Protein AF-A0A4R4M6P1-F1 (afdb_monomer_lite)

Radius of gyration: 24.84 Å; chains: 1; bounding box: 41×60×68 Å

Foldseek 3Di:
DDDDDDDDPPPDPPPPPPCVVLPQPPDDQPPVLLDQPPLVVADPVLNVVLVCVSVDPLVVRDDSVLSVLSNVLSVLVRVCVVPVDPVSVVVSVVSVVVSVVVSVVSVVSVVVVVVVVVVVVVPPPPDVVVVVVVVVVVPPD

Structure (mmCIF, N/CA/C/O backbone):
data_AF-A0A4R4M6P1-F1
#
_entry.id   AF-A0A4R4M6P1-F1
#
loop_
_atom_site.group_PDB
_atom_site.id
_atom_site.type_symbol
_atom_site.label_atom_id
_atom_site.label_alt_id
_atom_site.label_comp_id
_atom_site.label_asym_id
_atom_site.label_entity_id
_atom_site.label_seq_id
_atom_site.pdbx_PDB_ins_code
_atom_site.Cartn_x
_atom_site.Cartn_y
_atom_site.Cartn_z
_atom_site.occupancy
_atom_site.B_iso_or_equiv
_atom_site.auth_seq_id
_atom_site.auth_comp_id
_atom_site.auth_asym_id
_atom_site.auth_atom_id
_atom_site.pdbx_PDB_model_num
ATOM 1 N N . MET A 1 1 ? 7.216 33.500 -35.724 1.00 44.78 1 MET A N 1
ATOM 2 C CA . MET A 1 1 ? 7.794 33.025 -34.446 1.00 44.78 1 MET A CA 1
ATOM 3 C C . MET A 1 1 ? 9.176 32.450 -34.724 1.00 44.78 1 MET A C 1
ATOM 5 O O . MET A 1 1 ? 9.266 31.439 -35.408 1.00 44.78 1 MET A O 1
ATOM 9 N N . ALA A 1 2 ? 10.246 33.121 -34.294 1.00 47.47 2 ALA A N 1
ATOM 10 C CA . ALA A 1 2 ? 11.613 32.651 -34.519 1.00 47.47 2 ALA A CA 1
ATOM 11 C C . ALA A 1 2 ? 11.966 31.567 -33.488 1.00 47.47 2 ALA A C 1
ATOM 13 O O . ALA A 1 2 ? 11.872 31.804 -32.285 1.00 47.47 2 ALA A O 1
ATOM 14 N N . ARG A 1 3 ? 12.349 30.371 -33.952 1.00 60.59 3 ARG A N 1
ATOM 15 C CA . ARG A 1 3 ? 12.936 29.340 -33.086 1.00 60.59 3 ARG A CA 1
ATOM 16 C C . ARG A 1 3 ? 14.295 29.865 -32.610 1.00 60.59 3 ARG A C 1
ATOM 18 O O . ARG A 1 3 ? 15.085 30.327 -33.428 1.00 60.59 3 ARG A O 1
ATOM 25 N N . GLY A 1 4 ? 14.524 29.866 -31.297 1.00 72.88 4 GLY A N 1
ATOM 26 C CA . GLY A 1 4 ? 15.758 30.367 -30.689 1.00 72.88 4 GLY A CA 1
ATOM 27 C C . GLY A 1 4 ? 17.020 29.651 -31.189 1.00 72.88 4 GLY A C 1
ATOM 28 O O . GLY A 1 4 ? 16.951 28.650 -31.902 1.00 72.88 4 GLY A O 1
ATOM 29 N N . ARG A 1 5 ? 18.187 30.184 -30.808 1.00 71.44 5 ARG A N 1
ATOM 30 C CA . ARG A 1 5 ? 19.505 29.684 -31.234 1.00 71.44 5 ARG A CA 1
ATOM 31 C C . ARG A 1 5 ? 19.631 28.172 -30.958 1.00 71.44 5 ARG A C 1
ATOM 33 O O . ARG A 1 5 ? 19.288 27.752 -29.850 1.00 71.44 5 ARG A O 1
ATOM 40 N N . PRO A 1 6 ? 20.124 27.366 -31.916 1.00 68.56 6 PRO A N 1
ATOM 41 C CA . PRO A 1 6 ? 20.301 25.932 -31.712 1.00 68.56 6 PRO A CA 1
ATOM 42 C C . PRO A 1 6 ? 21.242 25.654 -30.533 1.00 68.56 6 PRO A C 1
ATOM 44 O O . PRO A 1 6 ? 22.160 26.432 -30.250 1.00 68.56 6 PRO A O 1
ATOM 47 N N . ALA A 1 7 ? 20.990 24.548 -29.830 1.00 70.56 7 ALA A N 1
ATOM 48 C CA . ALA A 1 7 ? 21.827 24.113 -28.719 1.00 70.56 7 ALA A CA 1
ATOM 49 C C . ALA A 1 7 ? 23.277 23.889 -29.188 1.00 70.56 7 ALA A C 1
ATOM 51 O O . ALA A 1 7 ? 23.521 23.443 -30.308 1.00 70.56 7 ALA A O 1
ATOM 52 N N . LYS A 1 8 ? 24.244 24.221 -28.326 1.00 77.81 8 LYS A N 1
ATOM 53 C CA . LYS A 1 8 ? 25.676 24.053 -28.616 1.00 77.81 8 LYS A CA 1
ATOM 54 C C . LYS A 1 8 ? 26.014 22.563 -28.781 1.00 77.81 8 LYS A C 1
ATOM 56 O O . LYS A 1 8 ? 25.428 21.734 -28.094 1.00 77.81 8 LYS A O 1
ATOM 61 N N . ALA A 1 9 ? 26.994 22.231 -29.624 1.00 71.88 9 ALA A N 1
ATOM 62 C CA . ALA A 1 9 ? 27.389 20.842 -29.908 1.00 71.88 9 ALA A CA 1
ATOM 63 C C . ALA A 1 9 ? 27.832 20.048 -28.660 1.00 71.88 9 ALA A C 1
ATOM 65 O O . ALA A 1 9 ? 27.663 18.839 -28.592 1.00 71.88 9 ALA A O 1
ATOM 66 N N . ASN A 1 10 ? 28.347 20.737 -27.642 1.00 73.75 10 ASN A N 1
ATOM 67 C CA . ASN A 1 10 ? 28.749 20.186 -26.347 1.00 73.75 10 ASN A CA 1
ATOM 68 C C . ASN A 1 10 ? 27.660 20.301 -25.263 1.00 73.75 10 ASN A C 1
ATOM 70 O O . ASN A 1 10 ? 27.950 20.174 -24.072 1.00 73.75 10 ASN A O 1
ATOM 74 N N . ALA A 1 11 ? 26.411 20.588 -25.638 1.00 65.62 11 ALA A N 1
ATOM 75 C CA . ALA A 1 11 ? 25.292 20.615 -24.706 1.00 65.62 11 ALA A CA 1
ATOM 76 C C . ALA A 1 11 ? 24.935 19.183 -24.278 1.00 65.62 11 ALA A C 1
ATOM 78 O O . ALA A 1 11 ? 24.060 18.535 -24.847 1.00 65.62 11 ALA A O 1
ATOM 79 N N . VAL A 1 12 ? 25.616 18.694 -23.243 1.00 65.69 12 VAL A N 1
ATOM 80 C CA . VAL A 1 12 ? 25.274 17.432 -22.587 1.00 65.69 12 VAL A CA 1
ATOM 81 C C . VAL A 1 12 ? 23.981 17.631 -21.799 1.00 65.69 12 VAL A C 1
ATOM 83 O O . VAL A 1 12 ? 23.879 18.528 -20.955 1.00 65.69 12 VAL A O 1
ATOM 86 N N . ARG A 1 13 ? 22.973 16.791 -22.057 1.00 65.00 13 ARG A N 1
ATOM 87 C CA . ARG A 1 13 ? 21.776 16.736 -21.213 1.00 65.00 13 ARG A CA 1
ATOM 88 C C . ARG A 1 13 ? 22.194 16.197 -19.846 1.00 65.00 13 ARG A C 1
ATOM 90 O O . ARG A 1 13 ? 22.412 15.004 -19.693 1.00 65.00 13 ARG A O 1
ATOM 97 N N . ARG A 1 14 ? 22.270 17.075 -18.844 1.00 61.09 14 ARG A N 1
ATOM 98 C CA . ARG A 1 14 ? 22.620 16.728 -17.451 1.00 61.09 14 ARG A CA 1
ATOM 99 C C . ARG A 1 14 ? 21.627 15.777 -16.762 1.00 61.09 14 ARG A C 1
ATOM 1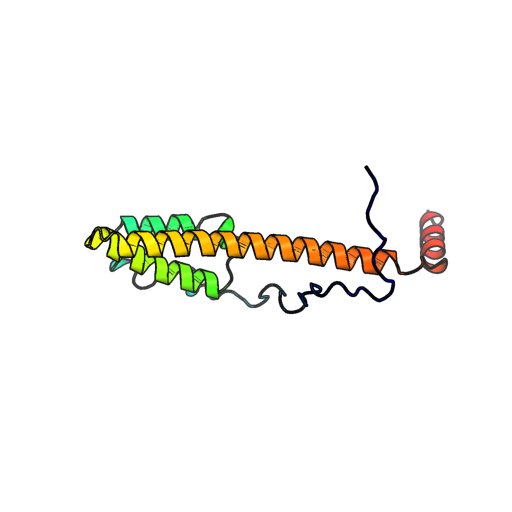01 O O . ARG A 1 14 ? 21.884 15.355 -15.645 1.00 61.09 14 ARG A O 1
ATOM 108 N N . ASN A 1 15 ? 20.528 15.423 -17.428 1.00 64.31 15 ASN A N 1
ATOM 109 C CA . ASN A 1 15 ? 19.464 14.572 -16.896 1.00 64.31 15 ASN A CA 1
ATOM 110 C C . ASN A 1 15 ? 19.566 13.119 -17.387 1.00 64.31 15 ASN A C 1
ATOM 112 O O . ASN A 1 15 ? 18.544 12.440 -17.473 1.00 64.31 15 ASN A O 1
ATOM 116 N N . LEU A 1 16 ? 20.754 12.645 -17.771 1.00 64.56 16 LEU A N 1
ATOM 117 C CA . LEU A 1 16 ? 20.947 11.213 -17.978 1.00 64.56 16 LEU A CA 1
ATOM 118 C C . LEU A 1 16 ? 21.053 10.563 -16.591 1.00 64.56 16 LEU A C 1
ATOM 120 O O . LEU A 1 16 ? 22.134 10.466 -16.019 1.00 64.56 16 LEU A O 1
ATOM 124 N N . VAL A 1 17 ? 19.903 10.238 -16.001 1.00 64.50 17 VAL A N 1
ATOM 125 C CA . VAL A 1 17 ? 19.848 9.490 -14.742 1.00 64.50 17 VAL A CA 1
ATOM 126 C C . VAL A 1 17 ? 20.220 8.053 -15.068 1.00 64.50 17 VAL A C 1
ATOM 128 O O . VAL A 1 17 ? 19.591 7.439 -15.926 1.00 64.50 17 VAL A O 1
ATOM 131 N N . ASP A 1 18 ? 21.247 7.535 -14.402 1.00 66.81 18 ASP A N 1
ATOM 132 C CA . ASP A 1 18 ? 21.593 6.125 -14.495 1.00 66.81 18 ASP A CA 1
ATOM 133 C C . ASP A 1 18 ? 20.467 5.294 -13.872 1.00 66.81 18 ASP A C 1
ATOM 135 O O . ASP A 1 18 ? 20.301 5.259 -12.655 1.00 66.81 18 ASP A O 1
ATOM 139 N N . THR A 1 19 ? 19.664 4.655 -14.716 1.00 63.88 19 THR A N 1
ATOM 140 C CA . THR A 1 19 ? 18.552 3.790 -14.314 1.00 63.88 19 THR A CA 1
ATOM 141 C C . THR A 1 19 ? 18.961 2.325 -14.205 1.00 63.88 19 THR A C 1
ATOM 143 O O . THR A 1 19 ? 18.098 1.484 -13.971 1.00 63.88 19 THR A O 1
ATOM 146 N N . SER A 1 20 ? 20.245 1.988 -14.372 1.00 62.91 20 SER A N 1
ATOM 147 C CA . SER A 1 20 ? 20.720 0.597 -14.353 1.00 62.91 20 SER A CA 1
ATOM 148 C C . SER A 1 20 ? 20.461 -0.105 -13.019 1.00 62.91 20 SER A C 1
ATOM 150 O O . SER A 1 20 ? 20.241 -1.307 -12.999 1.00 62.91 20 SER A O 1
ATOM 152 N N . HIS A 1 21 ? 20.409 0.642 -11.914 1.00 61.72 21 HIS A N 1
ATOM 153 C CA . HIS A 1 21 ? 20.091 0.133 -10.578 1.00 61.72 21 HIS A CA 1
ATOM 154 C C . HIS A 1 21 ? 18.590 -0.100 -10.340 1.00 61.72 21 HIS A C 1
ATOM 156 O O . HIS A 1 21 ? 18.222 -0.705 -9.336 1.00 61.72 21 HIS A O 1
ATOM 162 N N . LEU A 1 22 ? 17.715 0.361 -11.240 1.00 59.41 22 LEU A N 1
ATOM 163 C CA . LEU A 1 22 ? 16.264 0.153 -11.157 1.00 59.41 22 LEU A CA 1
ATOM 164 C C . LEU A 1 22 ? 15.848 -1.230 -11.673 1.00 59.41 22 LEU A C 1
ATOM 166 O O . LEU A 1 22 ? 14.714 -1.411 -12.120 1.00 59.41 22 LEU A O 1
ATOM 170 N N . VAL A 1 23 ? 16.760 -2.205 -11.625 1.00 60.28 23 VAL A N 1
ATOM 171 C CA . VAL A 1 23 ? 16.420 -3.602 -11.884 1.00 60.28 23 VAL A CA 1
ATOM 172 C C . VAL A 1 23 ? 15.336 -4.002 -10.893 1.00 60.28 23 VAL A C 1
ATOM 174 O O . VAL A 1 23 ? 15.446 -3.755 -9.689 1.00 60.28 23 VAL A O 1
ATOM 177 N N . GLU A 1 24 ? 14.271 -4.599 -11.423 1.00 63.97 24 GLU A N 1
ATOM 178 C CA . GLU A 1 24 ? 13.231 -5.252 -10.638 1.00 63.97 24 GLU A CA 1
ATOM 179 C C . GLU A 1 24 ? 13.901 -6.104 -9.554 1.00 63.97 24 GLU A C 1
ATOM 181 O O . GLU A 1 24 ? 14.856 -6.833 -9.838 1.00 63.97 24 GLU A O 1
ATOM 186 N N . TYR A 1 25 ? 13.443 -6.004 -8.304 1.00 68.56 25 TYR A N 1
ATOM 187 C CA . TYR A 1 25 ? 13.903 -6.931 -7.277 1.00 68.56 25 TYR A CA 1
ATOM 188 C C . TYR A 1 25 ? 13.530 -8.345 -7.732 1.00 68.56 25 TYR A C 1
ATOM 190 O O . TYR A 1 25 ? 12.380 -8.759 -7.623 1.00 68.56 25 TYR A O 1
ATOM 198 N N . ALA A 1 26 ? 14.508 -9.073 -8.268 1.00 66.69 26 ALA A N 1
ATOM 199 C CA . ALA A 1 26 ? 14.333 -10.429 -8.779 1.00 66.69 26 ALA A CA 1
ATOM 200 C C . ALA A 1 26 ? 14.334 -11.482 -7.657 1.00 66.69 26 ALA A C 1
ATOM 202 O O . ALA A 1 26 ? 14.220 -12.680 -7.912 1.00 66.69 26 ALA A O 1
ATOM 203 N N . GLY A 1 27 ? 14.505 -11.048 -6.405 1.00 77.69 27 GLY A N 1
ATOM 204 C CA . GLY A 1 27 ? 14.460 -11.930 -5.252 1.00 77.69 27 GLY A CA 1
ATOM 205 C C . GLY A 1 27 ? 13.029 -12.372 -4.929 1.00 77.69 27 GLY A C 1
ATOM 206 O O . GLY A 1 27 ? 12.064 -11.661 -5.218 1.00 77.69 27 GLY A O 1
ATOM 207 N N . PRO A 1 28 ? 12.862 -13.536 -4.283 1.00 82.31 28 PRO A N 1
ATOM 208 C CA . PRO A 1 28 ? 11.552 -13.963 -3.821 1.00 82.31 28 PRO A CA 1
ATOM 209 C C . PRO A 1 28 ? 11.024 -12.991 -2.760 1.00 82.31 28 PRO A C 1
ATOM 211 O O . PRO A 1 28 ? 11.709 -12.679 -1.784 1.00 82.31 28 PRO A O 1
ATOM 214 N N . ILE A 1 29 ? 9.777 -12.544 -2.911 1.00 87.25 29 ILE A N 1
ATOM 215 C CA . ILE A 1 29 ? 9.080 -11.824 -1.841 1.00 87.25 29 ILE A CA 1
ATOM 216 C C . ILE A 1 29 ? 8.741 -12.836 -0.744 1.00 87.25 29 ILE A C 1
ATOM 218 O O . ILE A 1 29 ? 8.051 -13.829 -0.987 1.00 87.25 29 ILE A O 1
ATOM 222 N N . ASP A 1 30 ? 9.209 -12.586 0.481 1.00 90.81 30 ASP A N 1
ATOM 223 C CA . ASP A 1 30 ? 8.838 -13.417 1.626 1.00 90.81 30 ASP A CA 1
ATOM 224 C C . ASP A 1 30 ? 7.315 -13.359 1.823 1.00 90.81 30 ASP A C 1
ATOM 226 O O . ASP A 1 30 ? 6.751 -12.303 2.113 1.00 90.81 30 ASP A O 1
ATOM 230 N N . LYS A 1 31 ? 6.640 -14.511 1.719 1.00 89.69 31 LYS A N 1
ATOM 231 C CA . LYS A 1 31 ? 5.188 -14.659 1.938 1.00 89.69 31 LYS A CA 1
ATOM 232 C C . LYS A 1 31 ? 4.734 -14.153 3.304 1.00 89.69 31 LYS A C 1
ATOM 234 O O . LYS A 1 31 ? 3.549 -13.913 3.517 1.00 89.69 31 LYS A O 1
ATOM 239 N N . ARG A 1 32 ? 5.647 -14.029 4.269 1.00 92.12 32 ARG A N 1
ATOM 240 C CA . ARG A 1 32 ? 5.346 -13.387 5.543 1.00 92.12 32 ARG A CA 1
ATOM 241 C C . ARG A 1 32 ? 4.995 -11.930 5.318 1.00 92.12 32 ARG A C 1
ATOM 243 O O . ARG A 1 32 ? 4.022 -11.506 5.922 1.00 92.12 32 ARG A O 1
ATOM 250 N N . LEU A 1 33 ? 5.724 -11.196 4.468 1.00 91.75 33 LEU A N 1
ATOM 251 C CA . LEU A 1 33 ? 5.543 -9.761 4.203 1.00 91.75 33 LEU A CA 1
ATOM 252 C C . LEU A 1 33 ? 4.156 -9.419 3.654 1.00 91.75 33 LEU A C 1
ATOM 254 O O . LEU A 1 33 ? 3.598 -8.394 4.042 1.00 91.75 33 LEU A O 1
ATOM 258 N N . THR A 1 34 ? 3.577 -10.307 2.848 1.00 93.81 34 THR A N 1
ATOM 259 C CA . THR A 1 34 ? 2.262 -10.105 2.220 1.00 93.81 34 THR A CA 1
ATOM 260 C C . THR A 1 34 ? 1.086 -10.275 3.184 1.00 93.81 34 THR A C 1
ATOM 262 O O . THR A 1 34 ? -0.053 -9.988 2.838 1.00 93.81 34 THR A O 1
ATOM 265 N N . LYS A 1 35 ? 1.342 -10.718 4.422 1.00 95.31 35 LYS A N 1
ATOM 266 C CA . LYS A 1 35 ? 0.321 -10.872 5.464 1.00 95.31 35 LYS A CA 1
ATOM 267 C C . LYS A 1 35 ? 0.392 -9.745 6.485 1.00 95.31 35 LYS A C 1
ATOM 269 O O . LYS A 1 35 ? 1.486 -9.316 6.866 1.00 95.31 35 LYS A O 1
ATOM 274 N N . LEU A 1 36 ? -0.767 -9.340 7.001 1.00 95.88 36 LEU A N 1
ATOM 275 C CA . LEU A 1 36 ? -0.873 -8.434 8.144 1.00 95.88 36 LEU A CA 1
ATOM 276 C C . LEU A 1 36 ? -0.406 -9.154 9.429 1.00 95.88 36 LEU A C 1
ATOM 278 O O . LEU A 1 36 ? -1.043 -10.128 9.847 1.00 95.88 36 LEU A O 1
ATOM 282 N N . PRO A 1 37 ? 0.703 -8.731 10.067 1.00 94.25 37 PRO A N 1
ATOM 283 C CA . PRO A 1 37 ? 1.159 -9.334 11.319 1.00 94.25 37 PRO A CA 1
ATOM 284 C C . PRO A 1 37 ? 0.169 -9.064 12.455 1.00 94.25 37 PRO A C 1
ATOM 286 O O . PRO A 1 37 ? -0.418 -7.990 12.511 1.00 94.25 37 PRO A O 1
ATOM 289 N N . ASN A 1 38 ? 0.015 -10.012 13.388 1.00 94.00 38 ASN A N 1
ATOM 290 C CA . ASN A 1 38 ? -0.890 -9.893 14.544 1.00 94.00 38 ASN A CA 1
ATOM 291 C C . ASN A 1 38 ? -2.313 -9.456 14.159 1.00 94.00 38 ASN A C 1
ATOM 293 O O . ASN A 1 38 ? -2.919 -8.632 14.839 1.00 94.00 38 ASN A O 1
ATOM 297 N N . ARG A 1 39 ? -2.843 -9.997 13.059 1.00 95.81 39 ARG A N 1
ATOM 298 C CA . ARG A 1 39 ? -4.126 -9.602 12.462 1.00 95.81 39 ARG A CA 1
ATOM 299 C C . ARG A 1 39 ? -5.284 -9.464 13.462 1.00 95.81 39 ARG A C 1
ATOM 301 O O . ARG A 1 39 ? -6.029 -8.498 13.381 1.00 95.81 39 ARG A O 1
ATOM 308 N N . SER A 1 40 ? -5.392 -10.369 14.434 1.00 96.06 40 SER A N 1
ATOM 309 C CA . SER A 1 40 ? -6.427 -10.347 15.481 1.00 96.06 40 SER A CA 1
ATOM 310 C C . SER A 1 40 ? -6.373 -9.127 16.411 1.00 96.06 40 SER A C 1
ATOM 312 O O . SER A 1 40 ? -7.350 -8.848 17.095 1.00 96.06 40 SER A O 1
ATOM 314 N N . SER A 1 41 ? -5.253 -8.399 16.452 1.00 96.12 41 SER A N 1
ATOM 315 C CA . SER A 1 41 ? -5.105 -7.174 17.253 1.00 96.12 41 SER A CA 1
ATOM 316 C C . SER A 1 41 ? -5.636 -5.912 16.561 1.00 96.12 41 SER A C 1
ATOM 318 O O . SER A 1 41 ? -5.705 -4.854 17.188 1.00 96.12 41 SER A O 1
ATOM 320 N N . PHE A 1 42 ? -6.004 -6.016 15.282 1.00 97.31 42 PHE A N 1
ATOM 321 C CA . PHE A 1 42 ? -6.548 -4.925 14.480 1.00 97.31 42 PHE A CA 1
ATOM 322 C C . PHE A 1 42 ? -8.071 -4.995 14.401 1.00 97.31 42 PHE A C 1
ATOM 324 O O . PHE A 1 42 ? -8.652 -6.083 14.363 1.00 97.31 42 PHE A O 1
ATOM 331 N N . SER A 1 43 ? -8.713 -3.829 14.305 1.00 97.75 43 SER A N 1
ATOM 332 C CA . SER A 1 43 ? -10.144 -3.738 14.009 1.00 97.75 43 SER A CA 1
ATOM 333 C C . SER A 1 43 ? -10.484 -4.396 12.665 1.00 97.75 43 SER A C 1
ATOM 335 O O . SER A 1 43 ? -9.643 -4.478 11.766 1.00 97.75 43 SER A O 1
ATOM 337 N N . ALA A 1 44 ? -11.730 -4.855 12.513 1.00 98.00 44 ALA A N 1
ATOM 338 C CA . ALA A 1 44 ? -12.205 -5.453 11.262 1.00 98.00 44 ALA A CA 1
ATOM 339 C C . ALA A 1 44 ? -12.060 -4.493 10.067 1.00 98.00 44 ALA A C 1
ATOM 341 O O . ALA A 1 44 ? -11.728 -4.918 8.966 1.00 98.00 44 ALA A O 1
ATOM 342 N N . GLU A 1 45 ? -12.237 -3.193 10.302 1.00 97.75 45 GLU A N 1
ATOM 343 C CA . GLU A 1 45 ? -12.087 -2.156 9.283 1.00 97.75 45 GLU A CA 1
ATOM 344 C C . GLU A 1 45 ? -10.628 -2.001 8.826 1.00 97.75 45 GLU A C 1
ATOM 346 O O . GLU A 1 45 ? -10.361 -1.975 7.628 1.00 97.75 45 GLU A O 1
ATOM 351 N N . THR A 1 46 ? -9.653 -2.002 9.744 1.00 98.12 46 THR A N 1
ATOM 352 C CA . THR A 1 46 ? -8.229 -2.007 9.360 1.00 98.12 46 THR A CA 1
ATOM 353 C C . THR A 1 46 ? -7.823 -3.293 8.641 1.00 98.12 46 THR A C 1
ATOM 355 O O . THR A 1 46 ? -6.982 -3.263 7.742 1.00 98.12 46 THR A O 1
ATOM 358 N N . GLN A 1 47 ? -8.395 -4.432 9.035 1.00 98.31 47 GLN A N 1
ATOM 359 C CA . GLN A 1 47 ? -8.156 -5.694 8.339 1.00 98.31 47 GLN A CA 1
ATOM 360 C C . GLN A 1 47 ? -8.646 -5.620 6.889 1.00 98.31 47 GLN A C 1
ATOM 362 O O . GLN A 1 47 ? -7.877 -5.935 5.985 1.00 98.31 47 GLN A O 1
ATOM 367 N N . LEU A 1 48 ? -9.869 -5.124 6.672 1.00 98.19 48 LEU A N 1
ATOM 368 C CA . LEU A 1 48 ? -10.424 -4.897 5.338 1.00 98.19 48 LEU A CA 1
ATOM 369 C C . LEU A 1 48 ? -9.568 -3.917 4.527 1.00 98.19 48 LEU A C 1
ATOM 371 O O . LEU A 1 48 ? -9.254 -4.194 3.375 1.00 98.19 48 LEU A O 1
ATOM 375 N N . TYR A 1 49 ? -9.150 -2.802 5.131 1.00 97.75 49 TYR A N 1
ATOM 376 C CA . TYR A 1 49 ? -8.261 -1.830 4.492 1.00 97.75 49 TYR A CA 1
ATOM 377 C C . TYR A 1 49 ? -6.974 -2.482 3.971 1.00 97.75 49 TYR A C 1
ATOM 379 O O . TYR A 1 49 ? -6.574 -2.254 2.829 1.00 97.75 49 TYR A O 1
ATOM 387 N N . PHE A 1 50 ? -6.326 -3.308 4.799 1.00 97.62 50 PHE A N 1
ATOM 388 C CA . PHE A 1 50 ? -5.110 -4.008 4.395 1.00 97.62 50 PHE A CA 1
ATOM 389 C C . PHE A 1 50 ? -5.380 -4.997 3.258 1.00 97.62 50 PHE A C 1
ATOM 391 O O . PHE A 1 50 ? -4.604 -5.031 2.308 1.00 97.62 50 PHE A O 1
ATOM 398 N N . ASP A 1 51 ? -6.461 -5.776 3.346 1.00 97.56 51 ASP A N 1
ATOM 399 C CA . ASP A 1 51 ? -6.806 -6.775 2.330 1.00 97.56 51 ASP A CA 1
ATOM 400 C C . ASP A 1 51 ? -7.090 -6.128 0.975 1.00 97.56 51 ASP A C 1
ATOM 402 O O . ASP A 1 51 ? -6.545 -6.565 -0.028 1.00 97.56 51 ASP A O 1
ATOM 406 N N . VAL A 1 52 ? -7.843 -5.023 0.942 1.00 97.31 52 VAL A N 1
ATOM 407 C CA . VAL A 1 52 ? -8.124 -4.281 -0.300 1.00 97.31 52 VAL A CA 1
ATOM 408 C C . VAL A 1 52 ? -6.834 -3.848 -0.995 1.00 97.31 52 VAL A C 1
ATOM 410 O O . VAL A 1 52 ? -6.707 -3.976 -2.211 1.00 97.31 52 VAL A O 1
ATOM 413 N N . TRP A 1 53 ? -5.856 -3.354 -0.235 1.00 96.38 53 TRP A N 1
ATOM 414 C CA . TRP A 1 53 ? -4.552 -3.008 -0.795 1.00 96.38 53 TRP A CA 1
ATOM 415 C C . TRP A 1 53 ? -3.758 -4.241 -1.226 1.00 96.38 53 TRP A C 1
ATOM 417 O O . TRP A 1 53 ? -3.165 -4.220 -2.303 1.00 96.38 53 TRP A O 1
ATOM 427 N N . ALA A 1 54 ? -3.740 -5.297 -0.413 1.00 95.62 54 ALA A N 1
ATOM 428 C CA . ALA A 1 54 ? -2.989 -6.521 -0.681 1.00 95.62 54 ALA A CA 1
ATOM 429 C C . ALA A 1 54 ? -3.525 -7.311 -1.889 1.00 95.62 54 ALA A C 1
ATOM 431 O O . ALA A 1 54 ? -2.731 -7.931 -2.593 1.00 95.62 54 ALA A O 1
ATOM 432 N N . ASP A 1 55 ? -4.831 -7.245 -2.145 1.00 96.00 55 ASP A N 1
ATOM 433 C CA . ASP A 1 55 ? -5.512 -7.915 -3.258 1.00 96.00 55 ASP A CA 1
ATOM 434 C C . ASP A 1 55 ? -5.599 -7.035 -4.519 1.00 96.00 55 ASP A C 1
ATOM 436 O O . ASP A 1 55 ? -6.049 -7.484 -5.574 1.00 96.00 55 ASP A O 1
ATOM 440 N N . SER A 1 56 ? -5.166 -5.773 -4.438 1.00 94.38 56 SER A N 1
ATOM 441 C CA . SER A 1 56 ? -5.179 -4.857 -5.579 1.00 94.38 56 SER A CA 1
ATOM 442 C C . SER A 1 56 ? -4.192 -5.277 -6.675 1.00 94.38 56 SER A C 1
ATOM 444 O O . SER A 1 56 ? -3.134 -5.849 -6.412 1.00 94.38 56 SER A O 1
ATOM 446 N N . GLU A 1 57 ? -4.472 -4.897 -7.925 1.00 91.88 57 GLU A N 1
ATOM 447 C CA . GLU A 1 57 ? -3.548 -5.107 -9.055 1.00 91.88 57 GLU A CA 1
ATOM 448 C C . GLU A 1 57 ? -2.162 -4.494 -8.799 1.00 91.88 57 GLU A C 1
ATOM 450 O O . GLU A 1 57 ? -1.139 -5.023 -9.232 1.00 91.88 57 GLU A O 1
ATOM 455 N N . GLN A 1 58 ? -2.116 -3.395 -8.040 1.00 89.31 58 GLN A N 1
ATOM 456 C CA . GLN A 1 58 ? -0.879 -2.719 -7.659 1.00 89.31 58 GLN A CA 1
ATOM 457 C C . GLN A 1 58 ? 0.029 -3.607 -6.800 1.00 89.31 58 GLN A C 1
ATOM 459 O O . GLN A 1 58 ? 1.251 -3.538 -6.943 1.00 89.31 58 GLN A O 1
ATOM 464 N N . ALA A 1 59 ? -0.542 -4.474 -5.958 1.00 91.88 59 ALA A N 1
ATOM 465 C CA . ALA A 1 59 ? 0.218 -5.347 -5.068 1.00 91.88 59 ALA A CA 1
ATOM 466 C C . ALA A 1 59 ? 1.083 -6.372 -5.814 1.00 91.88 59 ALA A C 1
ATOM 468 O O . ALA A 1 59 ? 2.110 -6.806 -5.289 1.00 91.88 59 ALA A O 1
ATOM 469 N N . GLN A 1 60 ? 0.731 -6.706 -7.062 1.00 89.44 60 GLN A N 1
ATOM 470 C CA . GLN A 1 60 ? 1.551 -7.557 -7.935 1.00 89.44 60 GLN A CA 1
ATOM 471 C C . GLN A 1 60 ? 2.920 -6.926 -8.238 1.00 89.44 60 GLN A C 1
ATOM 473 O O . GLN A 1 60 ? 3.887 -7.635 -8.502 1.00 89.44 60 GLN A O 1
ATOM 478 N N . TRP A 1 61 ? 3.012 -5.596 -8.152 1.00 87.56 61 TRP A N 1
ATOM 479 C CA . TRP A 1 61 ? 4.206 -4.801 -8.449 1.00 87.56 61 TRP A CA 1
ATOM 480 C C . TRP A 1 61 ? 4.896 -4.258 -7.193 1.00 87.56 61 TRP A C 1
ATOM 482 O O . TRP A 1 61 ? 5.815 -3.433 -7.288 1.00 87.56 61 TRP A O 1
ATOM 492 N N . PHE A 1 62 ? 4.441 -4.670 -6.007 1.00 90.94 62 PHE A N 1
ATOM 493 C CA . PHE A 1 62 ? 5.042 -4.260 -4.747 1.00 90.94 62 PHE A CA 1
ATOM 494 C C . PHE A 1 62 ? 6.394 -4.936 -4.535 1.00 90.94 62 PHE A C 1
ATOM 496 O O . PHE A 1 62 ? 6.532 -6.157 -4.574 1.00 90.94 62 PHE A O 1
ATOM 503 N N . MET A 1 63 ? 7.387 -4.122 -4.208 1.00 90.75 63 MET A N 1
ATOM 504 C CA . MET A 1 63 ? 8.676 -4.558 -3.688 1.00 90.75 63 MET A CA 1
ATOM 505 C C . MET A 1 63 ? 8.564 -4.866 -2.185 1.00 90.75 63 MET A C 1
ATOM 507 O O . MET A 1 63 ? 7.616 -4.429 -1.524 1.00 90.75 63 MET A O 1
ATOM 511 N N . PRO A 1 64 ? 9.542 -5.563 -1.576 1.00 92.00 64 PRO A N 1
ATOM 512 C CA . PRO A 1 64 ? 9.537 -5.815 -0.131 1.00 92.00 64 PRO A CA 1
ATOM 513 C C . PRO A 1 64 ? 9.371 -4.545 0.725 1.00 92.00 64 PRO A C 1
ATOM 515 O O . PRO A 1 64 ? 8.708 -4.569 1.763 1.00 92.00 64 PRO A O 1
ATOM 518 N N . THR A 1 65 ? 9.929 -3.418 0.275 1.00 91.38 65 THR A N 1
ATOM 519 C CA . THR A 1 65 ? 9.794 -2.102 0.922 1.00 91.38 65 THR A CA 1
ATOM 520 C C . THR A 1 65 ? 8.364 -1.565 0.895 1.00 91.38 65 THR A C 1
ATOM 522 O O . THR A 1 65 ? 7.922 -0.936 1.858 1.00 91.38 65 THR A O 1
ATOM 525 N N . ASP A 1 66 ? 7.620 -1.851 -0.170 1.00 93.81 66 ASP A N 1
ATOM 526 C CA . ASP A 1 66 ? 6.234 -1.416 -0.337 1.00 93.81 66 ASP A CA 1
ATOM 527 C C . ASP A 1 66 ? 5.324 -2.212 0.602 1.00 93.81 66 ASP A C 1
ATOM 529 O O . ASP A 1 66 ? 4.523 -1.631 1.332 1.00 93.81 66 ASP A O 1
ATOM 533 N N . TRP A 1 67 ? 5.542 -3.527 0.713 1.00 95.12 67 TRP A N 1
ATOM 534 C CA . TRP A 1 67 ? 4.852 -4.370 1.697 1.00 95.12 67 TRP A CA 1
ATOM 535 C C . TRP A 1 67 ? 5.107 -3.925 3.143 1.00 95.12 67 TRP A C 1
ATOM 537 O O . TRP A 1 67 ? 4.191 -3.910 3.970 1.00 95.12 67 TRP A O 1
ATOM 547 N N . LEU A 1 68 ? 6.340 -3.523 3.475 1.00 94.81 68 LEU A N 1
ATOM 548 C CA . LEU A 1 68 ? 6.652 -2.945 4.789 1.00 94.81 68 LEU A CA 1
ATOM 549 C C . LEU A 1 68 ? 5.932 -1.612 5.021 1.00 94.81 68 LEU A C 1
ATOM 551 O O . LEU A 1 68 ? 5.475 -1.349 6.139 1.00 94.81 68 LEU A O 1
ATOM 555 N N . THR A 1 69 ? 5.805 -0.796 3.977 1.00 95.31 69 THR A N 1
ATOM 556 C CA . THR A 1 69 ? 5.065 0.469 4.021 1.00 95.31 69 THR A CA 1
ATOM 557 C C . THR A 1 69 ? 3.578 0.217 4.250 1.00 95.31 69 THR A C 1
ATOM 559 O O . THR A 1 69 ? 3.023 0.770 5.199 1.00 95.31 69 THR A O 1
ATOM 562 N N . LEU A 1 70 ? 2.963 -0.713 3.513 1.00 96.75 70 LEU A N 1
ATOM 563 C CA . LEU A 1 70 ? 1.561 -1.093 3.701 1.00 96.75 70 LEU A CA 1
ATOM 564 C C . LEU A 1 70 ? 1.282 -1.588 5.133 1.00 96.75 70 LEU A C 1
ATOM 566 O O . LEU A 1 70 ? 0.297 -1.205 5.765 1.00 96.75 70 LEU A O 1
ATOM 570 N N . ARG A 1 71 ? 2.191 -2.378 5.715 1.00 96.19 71 ARG A N 1
ATOM 571 C CA . ARG A 1 71 ? 2.090 -2.812 7.123 1.00 96.19 71 ARG A CA 1
ATOM 572 C C . ARG A 1 71 ? 2.145 -1.654 8.113 1.00 96.19 71 ARG A C 1
ATOM 574 O O . ARG A 1 71 ? 1.456 -1.676 9.134 1.00 96.19 71 ARG A O 1
ATOM 581 N N . ARG A 1 72 ? 2.988 -0.652 7.851 1.00 96.12 72 ARG A N 1
ATOM 582 C CA . ARG A 1 72 ? 3.054 0.563 8.672 1.00 96.12 72 ARG A CA 1
ATOM 583 C C . ARG A 1 72 ? 1.767 1.377 8.526 1.00 96.12 72 ARG A C 1
ATOM 585 O O . ARG A 1 72 ? 1.244 1.837 9.539 1.00 96.12 72 ARG A O 1
ATOM 592 N N . MET A 1 73 ? 1.231 1.476 7.311 1.00 97.00 73 MET A N 1
ATOM 593 C CA . MET A 1 73 ? -0.038 2.144 7.019 1.00 97.00 73 MET A CA 1
ATOM 594 C C . MET A 1 73 ? -1.213 1.486 7.741 1.00 97.00 73 MET A C 1
ATOM 596 O O . MET A 1 73 ? -1.999 2.205 8.339 1.00 97.00 73 MET A O 1
ATOM 600 N N . ALA A 1 74 ? -1.283 0.154 7.832 1.00 97.62 74 ALA A N 1
ATOM 601 C CA . ALA A 1 74 ? -2.319 -0.516 8.628 1.00 97.62 74 ALA A CA 1
ATOM 602 C C . ALA A 1 74 ? -2.309 -0.074 10.107 1.00 97.62 74 ALA A C 1
ATOM 604 O O . ALA A 1 74 ? -3.356 0.148 10.710 1.00 97.62 74 ALA A O 1
ATOM 605 N N . ARG A 1 75 ? -1.127 0.142 10.703 1.00 96.88 75 ARG A N 1
ATOM 606 C CA . ARG A 1 75 ? -1.017 0.682 12.075 1.00 96.88 75 ARG A CA 1
ATOM 607 C C . ARG A 1 75 ? -1.468 2.139 12.170 1.00 96.88 75 ARG A C 1
ATOM 609 O O . ARG A 1 75 ? -2.033 2.525 13.192 1.00 96.88 75 ARG A O 1
ATOM 616 N N . LEU A 1 76 ? -1.208 2.939 11.137 1.00 97.31 76 LEU A N 1
ATOM 617 C CA . LEU A 1 76 ? -1.690 4.318 11.058 1.00 97.31 76 LEU A CA 1
ATOM 618 C C . LEU A 1 76 ? -3.209 4.365 10.884 1.00 97.31 76 LEU A C 1
ATOM 620 O O . LEU A 1 76 ? -3.857 5.113 11.606 1.00 97.31 76 LEU A O 1
ATOM 624 N N . HIS A 1 77 ? -3.770 3.525 10.017 1.00 97.88 77 HIS A N 1
ATOM 625 C CA . HIS A 1 77 ? -5.208 3.386 9.808 1.00 97.88 77 HIS A CA 1
ATOM 626 C C . HIS A 1 77 ? -5.923 2.986 11.105 1.00 97.88 77 HIS A C 1
ATOM 628 O O . HIS A 1 77 ? -6.868 3.641 11.531 1.00 97.88 77 HIS A O 1
ATOM 634 N N . GLU A 1 78 ? -5.392 1.998 11.827 1.00 98.00 78 GLU A N 1
ATOM 635 C CA . GLU A 1 78 ? -5.917 1.602 13.136 1.00 98.00 78 GLU A CA 1
ATOM 636 C C . GLU A 1 78 ? -5.871 2.743 14.161 1.00 98.00 78 GLU A C 1
ATOM 638 O O . GLU A 1 78 ? -6.817 2.954 14.923 1.00 98.00 78 GLU A O 1
ATOM 643 N N . LYS A 1 79 ? -4.770 3.505 14.190 1.00 97.69 79 LYS A N 1
ATOM 644 C CA . LYS A 1 79 ? -4.657 4.690 15.049 1.00 97.69 79 LYS A CA 1
ATOM 645 C C . LYS A 1 79 ? -5.655 5.769 14.628 1.00 97.69 79 LYS A C 1
ATOM 647 O O . LYS A 1 79 ? -6.210 6.438 15.499 1.00 97.69 79 LYS A O 1
ATOM 652 N N . PHE A 1 80 ? -5.881 5.944 13.330 1.00 97.75 80 PHE A N 1
ATOM 653 C CA . PHE A 1 80 ? -6.853 6.888 12.798 1.00 97.75 80 PHE A CA 1
ATOM 654 C C . PHE A 1 80 ? -8.268 6.519 13.242 1.00 97.75 80 PHE A C 1
ATOM 656 O O . PHE A 1 80 ? -8.911 7.362 13.854 1.00 97.75 80 PHE A O 1
ATOM 663 N N . ILE A 1 81 ? -8.701 5.264 13.081 1.00 96.62 81 ILE A N 1
ATOM 664 C CA . ILE A 1 81 ? -10.011 4.798 13.571 1.00 96.62 81 ILE A CA 1
ATOM 665 C C . ILE A 1 81 ? -10.159 5.059 15.075 1.00 96.62 81 ILE A C 1
ATOM 667 O O . ILE A 1 81 ? -11.170 5.588 15.526 1.00 96.62 81 ILE A O 1
ATOM 671 N N . LYS A 1 82 ? -9.132 4.726 15.868 1.00 96.50 82 LYS A N 1
ATOM 672 C CA . LYS A 1 82 ? -9.178 4.870 17.332 1.00 96.50 82 LYS A CA 1
ATOM 673 C C . LYS A 1 82 ? -9.225 6.315 17.819 1.00 96.50 82 LYS A C 1
ATOM 675 O O . LYS A 1 82 ? -9.755 6.569 18.895 1.00 96.50 82 LYS A O 1
ATOM 680 N N . THR A 1 83 ? -8.600 7.242 17.095 1.00 96.75 83 THR A N 1
ATOM 681 C CA . THR A 1 83 ? -8.380 8.615 17.584 1.00 96.75 83 THR A CA 1
ATOM 682 C C . THR A 1 83 ? -9.116 9.687 16.794 1.00 96.75 83 THR A C 1
ATOM 684 O O . THR A 1 83 ? -9.252 10.800 17.291 1.00 96.75 83 THR A O 1
ATOM 687 N N . GLY A 1 84 ? -9.525 9.408 15.556 1.00 95.69 84 GLY A N 1
ATOM 688 C CA . GLY A 1 84 ? -10.062 10.395 14.618 1.00 95.69 84 GLY A CA 1
ATOM 689 C C . GLY A 1 84 ? -9.092 11.534 14.274 1.00 95.69 84 GLY A C 1
ATOM 690 O O . GLY A 1 84 ? -9.509 12.564 13.754 1.00 95.69 84 GLY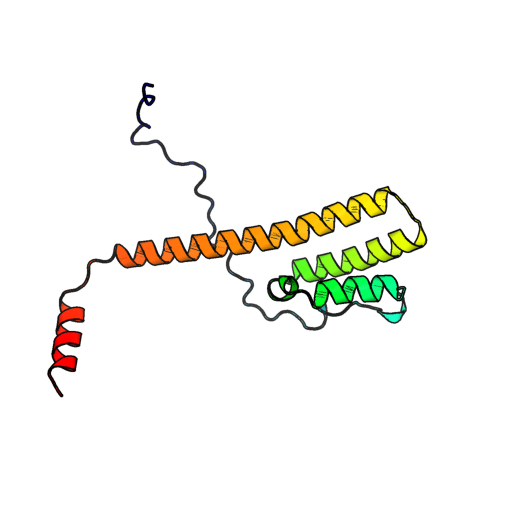 A O 1
ATOM 691 N N . SER A 1 85 ? -7.799 11.405 14.594 1.00 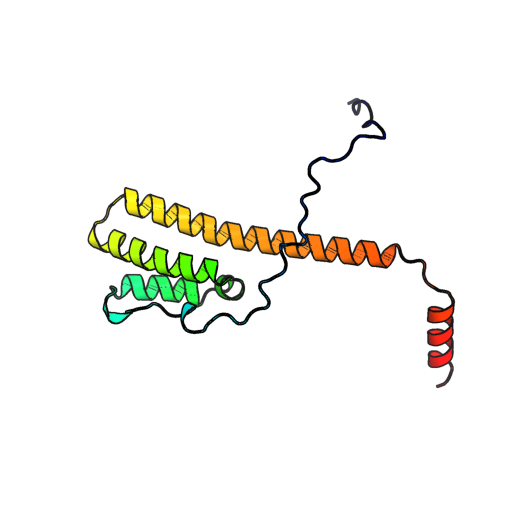96.69 85 SER A N 1
ATOM 692 C CA . SER A 1 85 ? -6.854 12.521 14.509 1.00 96.69 85 SER A CA 1
ATOM 693 C C . SER A 1 85 ? -6.555 12.922 13.061 1.00 96.69 85 SER A C 1
ATOM 695 O O . SER A 1 85 ? -6.027 12.127 12.280 1.00 96.69 85 SER A O 1
ATOM 697 N N . HIS A 1 86 ? -6.787 14.196 12.729 1.00 95.38 86 HIS A N 1
ATOM 698 C CA . HIS A 1 86 ? -6.481 14.756 11.408 1.00 95.38 86 HIS A CA 1
ATOM 699 C C . HIS A 1 86 ? -4.997 14.657 11.026 1.00 95.38 86 HIS A C 1
ATOM 701 O O . HIS A 1 86 ? -4.687 14.495 9.849 1.00 95.38 86 HIS A O 1
ATOM 707 N N . PHE A 1 87 ? -4.079 14.697 11.997 1.00 95.81 87 PHE A N 1
ATOM 708 C CA . PHE A 1 87 ? -2.648 14.515 11.729 1.00 95.81 87 PHE A CA 1
ATOM 709 C C . PHE A 1 87 ? -2.340 13.103 11.227 1.00 95.81 87 PHE A C 1
ATOM 711 O O . PHE A 1 87 ? -1.563 12.932 10.293 1.00 95.81 87 PHE A O 1
ATOM 718 N N . VAL A 1 88 ? -2.987 12.090 11.813 1.00 97.38 88 VAL A N 1
ATOM 719 C CA . VAL A 1 88 ? -2.834 10.697 11.372 1.00 97.38 88 VAL A CA 1
ATOM 720 C C . VAL A 1 88 ? -3.473 10.507 9.997 1.00 97.38 88 VAL A C 1
ATOM 722 O O . VAL A 1 88 ? -2.887 9.842 9.150 1.00 97.38 88 VAL A O 1
ATOM 725 N N . ALA A 1 89 ? -4.623 11.139 9.747 1.00 96.00 89 ALA A N 1
ATOM 726 C CA . ALA A 1 89 ? -5.276 11.113 8.439 1.00 96.00 89 ALA A CA 1
ATOM 727 C C . ALA A 1 89 ? -4.409 11.739 7.332 1.00 96.00 89 ALA A C 1
ATOM 729 O O . ALA A 1 89 ? -4.337 11.206 6.226 1.00 96.00 89 ALA A O 1
ATOM 730 N N . ALA A 1 90 ? -3.742 12.861 7.622 1.00 97.38 90 ALA A N 1
ATOM 731 C CA . ALA A 1 90 ? -2.856 13.530 6.674 1.00 97.38 90 ALA A CA 1
ATOM 732 C C . ALA A 1 90 ? -1.640 12.660 6.318 1.00 97.38 90 ALA A C 1
ATOM 734 O O . ALA A 1 90 ? -1.331 12.502 5.139 1.00 97.38 90 ALA A O 1
ATOM 735 N N . GLU A 1 91 ? -1.003 12.049 7.321 1.00 97.00 91 GLU A N 1
ATOM 736 C CA . GLU A 1 91 ? 0.123 11.131 7.112 1.00 97.00 91 GLU A CA 1
ATOM 737 C C . GLU A 1 91 ? -0.297 9.884 6.325 1.00 97.00 91 GLU A C 1
ATOM 739 O O . GLU A 1 91 ? 0.403 9.460 5.406 1.00 97.00 91 GLU A O 1
ATOM 744 N N . LEU A 1 92 ? -1.465 9.319 6.649 1.00 97.06 92 LEU A N 1
ATOM 745 C CA . LEU A 1 92 ? -2.015 8.171 5.935 1.00 97.06 92 LEU A CA 1
ATOM 746 C C . LEU A 1 92 ? -2.230 8.503 4.452 1.00 97.06 92 LEU A C 1
ATOM 748 O O . LEU A 1 92 ? -1.716 7.788 3.595 1.00 97.06 92 LEU A O 1
ATOM 752 N N . ARG A 1 93 ? -2.883 9.632 4.148 1.00 96.44 93 ARG A N 1
ATOM 753 C CA . ARG A 1 93 ? -3.095 10.099 2.768 1.00 96.44 93 ARG A CA 1
ATOM 754 C C . ARG A 1 93 ? -1.777 10.325 2.024 1.00 96.44 93 ARG A C 1
ATOM 756 O O . ARG A 1 93 ? -1.670 9.998 0.843 1.00 96.44 93 ARG A O 1
ATOM 763 N N . GLN A 1 94 ? -0.775 10.891 2.697 1.00 96.25 94 GLN A N 1
ATOM 764 C CA . GLN A 1 94 ? 0.544 11.106 2.105 1.00 96.25 94 GLN A CA 1
ATOM 765 C C . GLN A 1 94 ? 1.219 9.773 1.753 1.00 96.25 94 GLN A C 1
ATOM 767 O O . GLN A 1 94 ? 1.757 9.632 0.654 1.00 96.25 94 GLN A O 1
ATOM 772 N N . CYS A 1 95 ? 1.156 8.790 2.654 1.00 95.38 95 CYS A N 1
ATOM 773 C CA . CYS A 1 95 ? 1.697 7.452 2.420 1.00 95.38 95 CYS A CA 1
ATOM 774 C C . CYS A 1 95 ? 0.983 6.734 1.265 1.00 95.38 95 CYS A C 1
ATOM 776 O O . CYS A 1 95 ? 1.652 6.157 0.412 1.00 95.38 95 CYS A O 1
ATOM 778 N N . GLU A 1 96 ? -0.350 6.808 1.197 1.00 94.88 96 GLU A N 1
ATOM 779 C CA . GLU A 1 96 ? -1.148 6.224 0.107 1.00 94.88 96 GLU A CA 1
ATOM 780 C C . GLU A 1 96 ? -0.774 6.812 -1.256 1.00 94.88 96 GLU A C 1
ATOM 782 O O . GLU A 1 96 ? -0.538 6.076 -2.215 1.00 94.88 96 GLU A O 1
ATOM 787 N N . SER A 1 97 ? -0.661 8.141 -1.323 1.00 94.00 97 SER A N 1
ATOM 788 C CA . SER A 1 97 ? -0.249 8.851 -2.535 1.00 94.00 97 SER A CA 1
ATOM 789 C C . SER A 1 97 ? 1.155 8.436 -2.983 1.00 94.00 97 SER A C 1
ATOM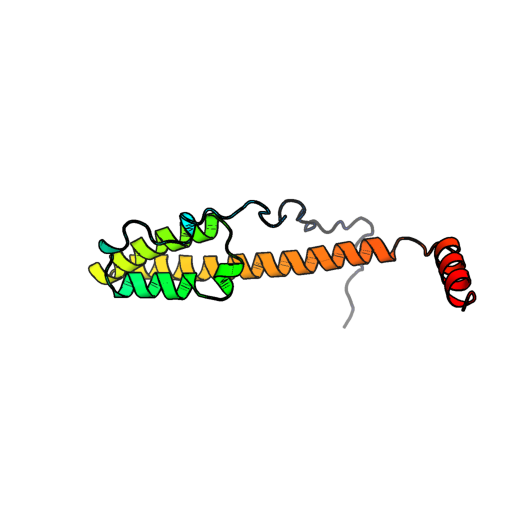 791 O O . SER A 1 97 ? 1.374 8.123 -4.154 1.00 94.00 97 SER A O 1
ATOM 793 N N . LEU A 1 98 ? 2.106 8.371 -2.043 1.00 91.81 98 LEU A N 1
ATOM 794 C CA . LEU A 1 98 ? 3.488 8.001 -2.339 1.00 91.81 98 LEU A CA 1
ATOM 795 C C . LEU A 1 98 ? 3.609 6.546 -2.800 1.00 91.81 98 LEU A C 1
ATOM 797 O O . LEU A 1 98 ? 4.362 6.269 -3.734 1.00 91.81 98 LEU A O 1
ATOM 801 N N . LEU A 1 99 ? 2.871 5.624 -2.179 1.00 90.75 99 LEU A N 1
ATOM 802 C CA . LEU A 1 99 ? 2.891 4.212 -2.551 1.00 90.75 99 LEU A CA 1
ATOM 803 C C . LEU A 1 99 ? 2.430 4.026 -4.005 1.00 90.75 99 LEU A C 1
ATOM 805 O O . LEU A 1 99 ? 3.143 3.411 -4.798 1.00 90.75 99 LEU A O 1
ATOM 809 N N . GLY A 1 100 ? 1.304 4.643 -4.383 1.00 87.12 100 GLY A N 1
ATOM 810 C CA . GLY A 1 100 ? 0.805 4.608 -5.761 1.00 87.12 100 GLY A CA 1
ATOM 811 C C . GLY A 1 100 ? 1.739 5.304 -6.759 1.00 87.12 100 GLY A C 1
ATOM 812 O O . GLY A 1 100 ? 2.018 4.767 -7.834 1.00 87.12 100 GLY A O 1
ATOM 813 N N . ALA A 1 101 ? 2.283 6.471 -6.395 1.00 87.56 101 ALA A N 1
ATOM 814 C CA . ALA A 1 101 ? 3.230 7.207 -7.236 1.00 87.56 101 ALA A CA 1
ATOM 815 C C . ALA A 1 101 ? 4.507 6.399 -7.511 1.00 87.56 101 ALA A C 1
ATOM 817 O O . ALA A 1 101 ? 4.952 6.321 -8.655 1.00 87.56 101 ALA A O 1
ATOM 818 N N . THR A 1 102 ? 5.048 5.733 -6.487 1.00 86.31 102 THR A N 1
ATOM 819 C CA . THR A 1 102 ? 6.282 4.942 -6.601 1.00 86.31 102 THR A CA 1
ATOM 820 C C . THR A 1 102 ? 6.124 3.812 -7.620 1.00 86.31 102 THR A C 1
ATOM 822 O O . THR A 1 102 ? 7.012 3.581 -8.439 1.00 86.31 102 THR A O 1
ATOM 825 N N . ILE A 1 103 ? 4.979 3.126 -7.621 1.00 84.00 103 ILE A N 1
ATOM 826 C CA . ILE A 1 103 ? 4.688 2.066 -8.597 1.00 84.00 103 ILE A CA 1
ATOM 827 C C . ILE A 1 103 ? 4.601 2.642 -10.006 1.00 84.00 103 ILE A C 1
ATOM 829 O O . ILE A 1 103 ? 5.228 2.112 -10.924 1.00 84.00 103 ILE A O 1
ATOM 833 N N . GLY A 1 104 ? 3.864 3.743 -10.173 1.00 85.19 104 GLY A N 1
ATOM 834 C CA . GLY A 1 104 ? 3.730 4.418 -11.462 1.00 85.19 104 GLY A CA 1
ATOM 835 C C . GLY A 1 104 ? 5.079 4.859 -12.030 1.00 85.19 104 GLY A C 1
ATOM 836 O O . GLY A 1 104 ? 5.349 4.665 -13.217 1.00 85.19 104 GLY A O 1
ATOM 837 N N . ASP A 1 105 ? 5.960 5.389 -11.185 1.00 84.06 105 ASP A N 1
ATOM 838 C CA . ASP A 1 105 ? 7.301 5.797 -11.593 1.00 84.06 105 ASP A CA 1
ATOM 839 C C . ASP A 1 105 ? 8.173 4.596 -11.973 1.00 84.06 105 ASP A C 1
ATOM 841 O O . ASP A 1 105 ? 8.820 4.629 -13.021 1.00 84.06 105 ASP A O 1
ATOM 845 N N . ARG A 1 106 ? 8.117 3.486 -11.223 1.00 83.50 106 ARG A N 1
ATOM 846 C CA . ARG A 1 106 ? 8.816 2.245 -11.606 1.00 83.50 106 ARG A CA 1
ATOM 847 C C . ARG A 1 106 ? 8.323 1.686 -12.940 1.00 83.50 106 ARG A C 1
ATOM 849 O O . ARG A 1 106 ? 9.141 1.313 -13.778 1.00 83.50 106 ARG A O 1
ATOM 856 N N . MET A 1 107 ? 7.012 1.679 -13.184 1.00 81.75 107 MET A N 1
ATOM 857 C CA . MET A 1 107 ? 6.447 1.232 -14.464 1.00 81.75 107 MET A CA 1
ATOM 858 C C . MET A 1 107 ? 6.921 2.103 -15.634 1.00 81.75 107 MET A C 1
ATOM 860 O O . MET A 1 107 ? 7.327 1.583 -16.674 1.00 81.75 107 MET A O 1
ATOM 864 N N . ARG A 1 108 ? 6.933 3.431 -15.465 1.00 82.62 108 ARG A N 1
ATOM 865 C CA . ARG A 1 108 ? 7.452 4.364 -16.482 1.00 82.62 108 ARG A CA 1
ATOM 866 C C . ARG A 1 108 ? 8.932 4.127 -16.766 1.00 82.62 108 ARG A C 1
ATOM 868 O O . ARG A 1 108 ? 9.339 4.121 -17.927 1.00 82.62 108 ARG A O 1
ATOM 875 N N . LEU A 1 109 ? 9.729 3.917 -15.720 1.00 80.94 109 LEU A N 1
ATOM 876 C CA . LEU A 1 109 ? 11.157 3.629 -15.840 1.00 80.94 109 LEU A CA 1
ATOM 877 C C . LEU A 1 109 ? 11.395 2.308 -16.581 1.00 80.94 109 LEU A C 1
ATOM 879 O O . LEU A 1 109 ? 12.225 2.275 -17.487 1.00 80.94 109 LEU A O 1
ATOM 883 N N . LYS A 1 110 ? 10.603 1.266 -16.296 1.00 76.44 110 LYS A N 1
ATOM 884 C CA . LYS A 1 110 ? 10.648 -0.023 -17.007 1.00 76.44 110 LYS A CA 1
ATOM 885 C C . LYS A 1 110 ? 10.364 0.132 -18.502 1.00 76.44 110 LYS A C 1
ATOM 887 O O . LYS A 1 110 ? 11.126 -0.362 -19.328 1.00 76.44 110 LYS A O 1
ATOM 892 N N . VAL A 1 111 ? 9.312 0.870 -18.864 1.00 78.94 111 VAL A N 1
ATOM 893 C CA . VAL A 1 111 ? 8.980 1.144 -20.275 1.00 78.94 111 VAL A CA 1
ATOM 894 C C . VAL A 1 111 ? 10.110 1.900 -20.978 1.00 78.94 111 VAL A C 1
ATOM 896 O O . VAL A 1 111 ? 10.448 1.581 -22.116 1.00 78.94 111 VAL A O 1
ATOM 899 N N . ASN A 1 112 ? 10.717 2.886 -20.313 1.00 78.31 112 ASN A N 1
ATOM 900 C CA . ASN A 1 112 ? 11.838 3.633 -20.882 1.00 78.31 112 ASN A CA 1
ATOM 901 C C . ASN A 1 112 ? 13.081 2.751 -21.079 1.00 78.31 112 ASN A C 1
ATOM 903 O O . ASN A 1 112 ? 13.712 2.845 -22.129 1.00 78.31 112 ASN A O 1
ATOM 907 N N . ALA A 1 113 ? 13.391 1.872 -20.120 1.00 73.94 113 ALA A N 1
ATOM 908 C CA . ALA A 1 113 ? 14.510 0.936 -20.210 1.00 73.94 113 ALA A CA 1
ATOM 909 C C . ALA A 1 113 ? 14.351 -0.045 -21.388 1.00 73.94 113 ALA A C 1
ATOM 911 O O . ALA A 1 113 ? 15.289 -0.238 -22.164 1.00 73.94 113 ALA A O 1
ATOM 912 N N . LEU A 1 114 ? 13.148 -0.599 -21.581 1.00 75.75 114 LEU A N 1
ATOM 913 C CA . LEU A 1 114 ? 12.840 -1.479 -22.715 1.00 75.75 114 LEU A CA 1
ATOM 914 C C . LEU A 1 114 ? 13.009 -0.760 -24.061 1.00 75.75 114 LEU A C 1
ATOM 916 O O . LEU A 1 114 ? 13.630 -1.302 -24.972 1.00 75.75 114 LEU A O 1
ATOM 920 N N . LYS A 1 115 ? 12.535 0.488 -24.171 1.00 77.69 115 LYS A N 1
ATOM 921 C CA . LYS A 1 115 ? 12.718 1.307 -25.382 1.00 77.69 115 LYS A CA 1
ATOM 922 C C . LYS A 1 115 ? 14.190 1.593 -25.679 1.00 77.69 115 LYS A C 1
ATOM 924 O O . LYS A 1 115 ? 14.590 1.571 -26.838 1.00 77.69 115 LYS A O 1
ATOM 929 N N . SER A 1 116 ? 15.003 1.873 -24.656 1.00 72.31 116 SER A N 1
ATOM 930 C CA . SER A 1 116 ? 16.443 2.077 -24.855 1.00 72.31 116 SER A CA 1
ATOM 931 C C . SER A 1 116 ? 17.169 0.800 -25.278 1.00 72.31 116 SER A C 1
ATOM 933 O O . SER A 1 116 ? 18.074 0.878 -26.100 1.00 72.31 116 SER A O 1
ATOM 935 N N . ALA A 1 117 ? 16.757 -0.363 -24.763 1.00 70.81 117 ALA A N 1
ATOM 936 C CA . ALA A 1 117 ? 17.332 -1.645 -25.159 1.00 70.81 117 ALA A CA 1
ATOM 937 C C . ALA A 1 117 ? 17.017 -1.986 -26.626 1.00 70.81 117 ALA A C 1
ATOM 939 O O . ALA A 1 117 ? 17.926 -2.362 -27.356 1.00 70.81 117 ALA A O 1
ATOM 940 N N . GLN A 1 118 ? 15.771 -1.775 -27.071 1.00 68.19 118 GLN A N 1
ATOM 941 C CA . GLN A 1 118 ? 15.369 -1.957 -28.475 1.00 68.19 118 GLN A CA 1
ATOM 942 C C . GLN A 1 118 ? 16.172 -1.060 -29.420 1.00 68.19 118 GLN A C 1
ATOM 944 O O . GLN A 1 118 ? 16.695 -1.529 -30.424 1.00 68.19 118 GLN A O 1
ATOM 949 N N . LYS A 1 119 ? 16.350 0.215 -29.059 1.00 67.19 119 LYS A N 1
ATOM 950 C CA . LYS A 1 119 ? 17.141 1.145 -29.868 1.00 67.19 119 LYS A CA 1
ATOM 951 C C . LYS A 1 119 ? 18.597 0.691 -30.037 1.00 67.19 119 LYS A C 1
ATOM 953 O O . LYS A 1 119 ? 19.141 0.806 -31.124 1.00 67.19 119 LYS A O 1
ATOM 958 N N . ASN A 1 120 ? 19.212 0.154 -28.982 1.00 61.50 120 ASN A N 1
ATOM 959 C CA . ASN A 1 120 ? 20.584 -0.351 -29.059 1.00 61.50 120 ASN A CA 1
ATOM 960 C C . ASN A 1 120 ? 20.716 -1.615 -29.934 1.00 61.50 120 ASN A C 1
ATOM 962 O O . ASN A 1 120 ? 21.813 -1.876 -30.407 1.00 61.50 120 ASN A O 1
ATOM 966 N N . GLN A 1 121 ? 19.641 -2.390 -30.134 1.00 59.69 121 GLN A N 1
ATOM 967 C CA . GLN A 1 121 ? 19.629 -3.553 -31.035 1.00 59.69 121 GLN A CA 1
ATOM 968 C C . GLN A 1 121 ? 19.443 -3.153 -32.506 1.00 59.69 121 GLN A C 1
ATOM 970 O O . GLN A 1 121 ? 20.027 -3.775 -33.381 1.00 59.69 121 GLN A O 1
ATOM 975 N N . GLU A 1 122 ? 18.666 -2.104 -32.789 1.00 58.44 122 GLU A N 1
ATOM 976 C CA . GLU A 1 122 ? 18.470 -1.596 -34.160 1.00 58.44 122 GLU A CA 1
ATOM 977 C C . GLU A 1 122 ? 19.718 -0.900 -34.737 1.00 58.44 122 GLU A C 1
ATOM 979 O O . GLU A 1 122 ? 19.865 -0.812 -35.954 1.00 58.44 122 GLU A O 1
ATOM 984 N N . ASP A 1 123 ? 20.616 -0.404 -33.879 1.00 58.66 123 ASP A N 1
ATOM 985 C CA . ASP A 1 123 ? 21.884 0.224 -34.279 1.00 58.66 123 ASP A CA 1
ATOM 986 C C . ASP A 1 123 ? 22.989 -0.814 -34.621 1.00 58.66 123 ASP A C 1
ATOM 988 O O . ASP A 1 123 ? 24.078 -0.431 -35.063 1.00 58.66 123 ASP A O 1
ATOM 992 N N . GLU A 1 124 ? 22.734 -2.118 -34.441 1.00 55.03 124 GLU A N 1
ATOM 993 C CA . GLU A 1 124 ? 23.616 -3.198 -34.900 1.00 55.03 124 GLU A CA 1
ATOM 994 C C . GLU A 1 124 ? 23.325 -3.470 -36.391 1.00 55.03 124 GLU A C 1
ATOM 996 O O . GLU A 1 124 ? 22.180 -3.758 -36.749 1.00 55.03 124 GLU A O 1
ATOM 1001 N N . PRO A 1 125 ? 24.306 -3.308 -37.303 1.00 60.22 125 PRO A N 1
ATOM 1002 C CA . PRO A 1 125 ? 24.042 -3.438 -38.730 1.00 60.22 125 PRO A CA 1
ATOM 1003 C C . PRO A 1 125 ? 23.561 -4.864 -39.030 1.00 60.22 125 PRO A C 1
ATOM 1005 O O . PRO A 1 125 ? 24.202 -5.809 -38.566 1.00 60.22 125 PRO A O 1
ATOM 1008 N N . PRO A 1 126 ? 22.477 -5.045 -39.808 1.00 60.72 126 PRO A N 1
ATOM 1009 C CA . PRO A 1 126 ? 22.020 -6.377 -40.173 1.00 60.72 126 PRO A CA 1
ATOM 1010 C C . PRO A 1 126 ? 23.151 -7.099 -40.907 1.00 60.72 126 PR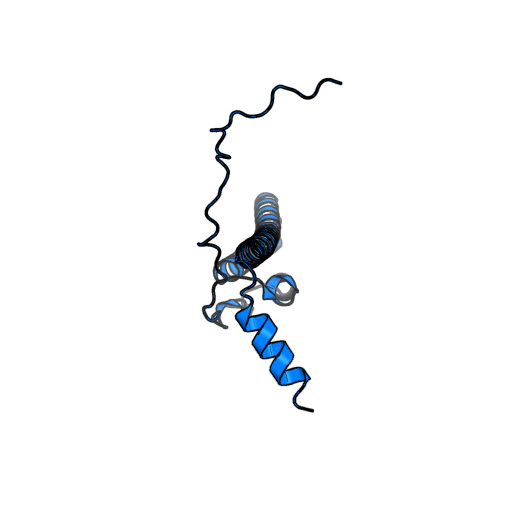O A C 1
ATOM 1012 O O . PRO A 1 126 ? 23.630 -6.643 -41.952 1.00 60.72 126 PRO A O 1
ATOM 1015 N N . THR A 1 127 ? 23.631 -8.196 -40.327 1.00 67.50 127 THR A N 1
ATOM 1016 C CA . THR A 1 127 ? 24.670 -9.011 -40.948 1.00 67.50 127 THR A CA 1
ATOM 1017 C C . THR A 1 127 ? 24.034 -9.787 -42.092 1.00 67.50 127 THR A C 1
ATOM 1019 O O . THR A 1 127 ? 23.112 -10.569 -41.880 1.00 67.50 127 THR A O 1
ATOM 1022 N N . ILE A 1 128 ? 24.562 -9.601 -43.302 1.00 68.31 128 ILE A N 1
ATOM 1023 C CA . ILE A 1 128 ? 24.119 -10.288 -44.529 1.00 68.31 128 ILE A CA 1
ATOM 1024 C C . ILE A 1 128 ? 24.101 -11.820 -44.340 1.00 68.31 128 ILE A C 1
ATOM 1026 O O . ILE A 1 128 ? 23.304 -12.510 -44.961 1.00 68.31 128 ILE A O 1
ATOM 1030 N N . GLU A 1 129 ? 24.949 -12.352 -43.457 1.00 70.88 129 GLU A N 1
ATOM 1031 C CA . GLU A 1 129 ? 25.037 -13.777 -43.113 1.00 70.88 129 GLU A CA 1
ATOM 1032 C C . GLU A 1 129 ? 23.748 -14.330 -42.481 1.00 70.88 129 GLU A C 1
ATOM 1034 O O . GLU A 1 129 ? 23.302 -15.400 -42.880 1.00 70.88 129 GLU A O 1
ATOM 1039 N N . ALA A 1 130 ? 23.101 -13.584 -41.578 1.00 71.25 130 ALA A N 1
ATOM 1040 C CA . ALA A 1 130 ? 21.859 -14.022 -40.931 1.00 71.25 130 ALA A CA 1
ATOM 1041 C C . ALA A 1 130 ? 20.678 -14.057 -41.918 1.00 71.25 130 ALA A C 1
ATOM 1043 O O . ALA A 1 130 ? 19.849 -14.965 -41.878 1.00 71.25 130 ALA A O 1
ATOM 1044 N N . ASP A 1 131 ? 20.637 -13.098 -42.847 1.00 71.44 131 ASP A N 1
ATOM 1045 C CA . ASP A 1 131 ? 19.647 -13.079 -43.927 1.00 71.44 131 ASP A CA 1
ATOM 1046 C C . ASP A 1 131 ? 19.891 -14.218 -44.933 1.00 71.44 131 ASP A C 1
ATOM 1048 O O . ASP A 1 131 ? 18.937 -14.808 -45.437 1.00 71.44 131 ASP A O 1
ATOM 1052 N N . LEU A 1 132 ? 21.154 -14.564 -45.216 1.00 76.31 132 LEU A N 1
ATOM 1053 C CA . LEU A 1 132 ? 21.510 -15.673 -46.109 1.00 76.31 132 LEU A CA 1
ATOM 1054 C C . LEU A 1 132 ? 21.169 -17.048 -45.515 1.00 76.31 132 LEU A C 1
ATOM 1056 O O . LEU A 1 132 ? 20.707 -17.914 -46.255 1.00 76.31 132 LEU A O 1
ATOM 1060 N N . GLU A 1 133 ? 21.361 -17.246 -44.209 1.00 77.81 133 GLU A N 1
ATOM 1061 C CA . GLU A 1 133 ? 20.972 -18.481 -43.510 1.00 77.81 133 GLU A CA 1
ATOM 1062 C C . GLU A 1 133 ? 19.449 -18.674 -43.515 1.00 77.81 133 GLU A C 1
ATOM 1064 O O . GLU A 1 133 ? 18.963 -19.752 -43.855 1.00 77.81 133 GLU A O 1
ATOM 1069 N N . LEU A 1 134 ? 18.687 -17.605 -43.261 1.00 78.25 134 LEU A N 1
ATOM 1070 C CA . LEU A 1 134 ? 17.223 -17.633 -43.323 1.00 78.25 134 LEU A CA 1
ATOM 1071 C C . LEU A 1 134 ? 16.705 -17.923 -44.745 1.00 78.25 134 LEU A C 1
ATOM 1073 O O . LEU A 1 134 ? 15.723 -18.644 -44.924 1.00 78.25 134 LEU A O 1
ATOM 1077 N N . PHE A 1 135 ? 17.367 -17.376 -45.770 1.00 76.50 135 PHE A N 1
ATOM 1078 C CA . PHE A 1 135 ? 17.045 -17.662 -47.171 1.00 76.50 135 PHE A CA 1
ATOM 1079 C C . PHE A 1 135 ? 17.391 -19.094 -47.594 1.00 76.50 135 PHE A C 1
ATOM 1081 O O . PHE A 1 135 ? 16.751 -19.614 -48.507 1.00 76.50 135 PHE A O 1
ATOM 1088 N N . ALA A 1 136 ? 18.398 -19.718 -46.981 1.00 82.25 136 ALA A N 1
ATOM 1089 C CA . ALA A 1 136 ? 18.728 -21.116 -47.231 1.00 82.25 136 ALA A CA 1
ATOM 1090 C C . ALA A 1 136 ? 17.669 -22.044 -46.614 1.00 82.25 136 ALA A C 1
ATOM 1092 O O . ALA A 1 136 ? 17.122 -22.879 -47.326 1.00 82.25 136 ALA A O 1
ATOM 1093 N N . GLU A 1 137 ? 17.291 -21.824 -45.348 1.00 80.88 137 GLU A N 1
ATOM 1094 C CA . GLU A 1 137 ? 16.268 -22.632 -44.661 1.00 80.88 137 GLU A CA 1
ATOM 1095 C C . GLU A 1 137 ? 14.887 -22.567 -45.333 1.00 80.88 137 GLU A C 1
ATOM 1097 O O . GLU A 1 137 ? 14.185 -23.571 -45.396 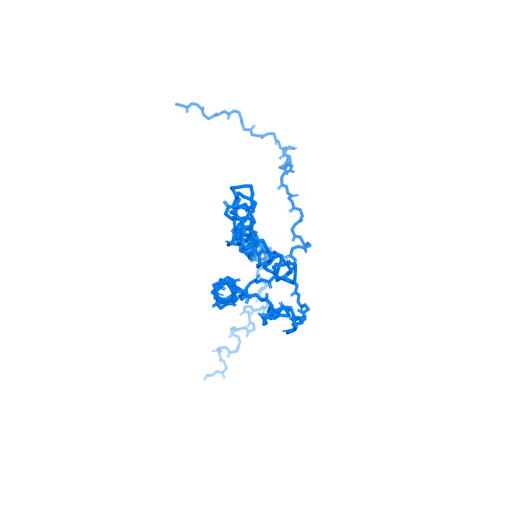1.00 80.88 137 GLU A O 1
ATOM 1102 N N . LEU A 1 138 ? 14.488 -21.408 -45.867 1.00 81.62 138 LEU A N 1
ATOM 1103 C CA . LEU A 1 138 ? 13.190 -21.241 -46.541 1.00 81.62 138 LEU A CA 1
ATOM 1104 C C . LEU A 1 138 ? 13.126 -21.844 -47.953 1.00 81.62 138 LEU A C 1
ATOM 1106 O O . LEU A 1 138 ? 12.035 -21.941 -48.510 1.00 81.62 138 LEU A O 1
ATOM 1110 N N . ASN A 1 139 ? 14.269 -22.193 -48.549 1.00 76.31 139 ASN A N 1
ATOM 1111 C CA . ASN A 1 139 ? 14.351 -22.773 -49.893 1.00 76.31 139 ASN A CA 1
ATOM 1112 C C . ASN A 1 139 ? 14.604 -24.295 -49.883 1.00 76.31 139 ASN A C 1
ATOM 1114 O O . ASN A 1 139 ? 14.695 -24.881 -50.962 1.00 76.31 139 ASN A O 1
ATOM 1118 N N . ASP A 1 140 ? 14.722 -24.915 -48.702 1.00 69.12 140 ASP A N 1
ATOM 1119 C CA . ASP A 1 140 ? 14.958 -26.357 -48.522 1.00 69.12 140 ASP A CA 1
ATOM 1120 C C . ASP A 1 140 ? 13.660 -27.190 -48.302 1.00 69.12 140 ASP A C 1
ATOM 1122 O O . ASP A 1 140 ? 13.750 -28.397 -48.064 1.00 69.12 140 ASP A O 1
ATOM 1126 N N . ASP A 1 141 ? 12.467 -26.586 -48.450 1.00 54.53 141 ASP A N 1
ATOM 1127 C CA . ASP A 1 141 ? 11.134 -27.240 -48.538 1.00 54.53 141 ASP A CA 1
ATOM 1128 C C . ASP A 1 141 ? 10.560 -27.194 -49.975 1.00 54.53 141 ASP A C 1
ATOM 1130 O O . ASP A 1 141 ? 9.872 -28.164 -50.385 1.00 54.53 141 ASP A O 1
#

Secondary structure (DSSP, 8-state):
-PPPPPPPTT---TT----TT-----SPPPTTTTS-TTGGGS-HHHHHHHHHHHTSGGGGG--HHHHHHHHHHHHHHHHHHHH--HHHHHHHHHHHHHHHHHHHHHHHHHHHHHHHHHHHHHTSPPPHHHHHHHHHHTT--

Sequence (141 aa):
MARGRPAKANAVRRNLVDTSHLVEYAGPIDKRLTKLPNRSSFSAETQLYFDVWADSEQAQWFMPTDWLTLRRMARLHEKFIKTGSHFVAAELRQCESLLGATIGDRMRLKVNALKSAQKNQEDEPPTIEADLELFAELNDD

pLDDT: mean 82.95, std 14.08, range [44.78, 98.31]